Protein AF-A0A951X091-F1 (afdb_monomer_lite)

Sequence (125 aa):
MNLGARTHLFWPLLLITAALAAVFAAYFRIGPPLQAAIVFPFVLLCPGMALARLLPLRGELEAWVLAVALSLTLGILVALAMLIAGGWSPLGGLTSLAAVTLYGAVLQLARGPVQHRQRLGAQSR

pLDDT: mean 76.39, std 11.79, range [40.03, 92.69]

Foldseek 3Di:
DDPVVVVLLVLLVVLLVLLVVLLCCVVVVVDPVVNCVSNVCNLQAQLQLLVLVVDPDDDPVSSRVSRRVSSVVLLVVLQVVCVVVVNDDPSSSSVSSSVSSNVSSVVSVVCVVVVVVVVVVVVVD

Radius of gyration: 16.89 Å; chains: 1; bounding box: 39×36×50 Å

Secondary structure (DSSP, 8-state):
--SHHHHHHHHHHHHHHHHHHHHHHHHTT-THHHHHHHHHHHHHHHHHHHHHTTS--S-HHHHHHHHHHHHHHHHHHHHHHHHHTT---HHHHHHHHHHHHHHHHHHHHHHHHHHHHHHHHHTT-

Structure (mmCIF, N/CA/C/O backbone):
data_AF-A0A951X091-F1
#
_entry.id   AF-A0A951X091-F1
#
loop_
_atom_site.group_PDB
_atom_site.id
_atom_site.type_symbol
_atom_site.label_atom_id
_atom_site.label_alt_id
_atom_site.label_comp_id
_atom_site.label_asym_id
_atom_site.label_entity_id
_atom_site.label_seq_id
_atom_site.pdbx_PDB_ins_code
_atom_site.Cartn_x
_atom_site.Cartn_y
_atom_site.Cartn_z
_atom_site.occupancy
_atom_site.B_iso_or_equiv
_atom_site.auth_seq_id
_atom_site.auth_comp_id
_atom_site.auth_asym_id
_atom_site.auth_atom_id
_atom_site.pdbx_PDB_model_num
ATOM 1 N N . MET A 1 1 ? -25.776 18.676 10.607 1.00 45.78 1 MET A N 1
ATOM 2 C CA . MET A 1 1 ? -24.897 18.270 9.482 1.00 45.78 1 MET A CA 1
ATOM 3 C C . MET A 1 1 ? -23.829 17.317 10.013 1.00 45.78 1 MET A C 1
ATOM 5 O O . MET A 1 1 ? -23.008 17.723 10.821 1.00 45.78 1 MET A O 1
ATOM 9 N N . ASN A 1 2 ? -23.911 16.032 9.647 1.00 40.03 2 ASN A N 1
ATOM 10 C CA . ASN A 1 2 ? -23.111 14.928 10.201 1.00 40.03 2 ASN A CA 1
ATOM 11 C C . ASN A 1 2 ? -21.624 15.004 9.793 1.00 40.03 2 ASN A C 1
ATOM 13 O O . ASN A 1 2 ? -21.243 14.472 8.752 1.00 40.03 2 ASN A O 1
ATOM 17 N N . LEU A 1 3 ? -20.770 15.630 10.612 1.00 51.72 3 LEU A N 1
ATOM 18 C CA . LEU A 1 3 ? -19.315 15.643 10.383 1.00 51.72 3 LEU A CA 1
ATOM 19 C C . LEU A 1 3 ? -18.636 14.308 10.751 1.00 51.72 3 LEU A C 1
ATOM 21 O O . LEU A 1 3 ? -17.721 13.884 10.050 1.00 51.72 3 LEU A O 1
ATOM 25 N N . GLY A 1 4 ? -19.119 13.596 11.777 1.00 47.72 4 GLY A N 1
ATOM 26 C CA . GLY A 1 4 ? -18.530 12.320 12.222 1.00 47.72 4 GLY A CA 1
ATOM 27 C C . GLY A 1 4 ? -18.713 11.158 11.239 1.00 47.72 4 GLY A C 1
ATOM 28 O O . GLY A 1 4 ? -17.971 10.176 11.284 1.00 47.72 4 GLY A O 1
ATOM 29 N N . ALA A 1 5 ? -19.674 11.280 10.313 1.00 51.69 5 ALA A N 1
ATOM 30 C CA . ALA A 1 5 ? -19.907 10.265 9.295 1.00 51.69 5 ALA A CA 1
ATOM 31 C C . ALA A 1 5 ? -18.937 10.364 8.099 1.00 51.69 5 ALA A C 1
ATOM 33 O O . ALA A 1 5 ? -18.671 9.392 7.402 1.00 51.69 5 ALA A O 1
ATOM 34 N N . ARG A 1 6 ? -18.396 11.560 7.844 1.00 53.41 6 ARG A N 1
ATOM 35 C CA . ARG A 1 6 ? -17.561 11.810 6.663 1.00 53.41 6 ARG A CA 1
ATOM 36 C C . ARG A 1 6 ? -16.109 11.421 6.893 1.00 53.41 6 ARG A C 1
ATOM 38 O O . ARG A 1 6 ? -15.486 10.887 5.987 1.00 53.41 6 ARG A O 1
ATOM 45 N N . THR A 1 7 ? -15.577 11.629 8.093 1.00 55.69 7 THR A N 1
ATOM 46 C CA . THR A 1 7 ? -14.168 11.346 8.412 1.00 55.69 7 THR A CA 1
ATOM 47 C C . THR A 1 7 ? -13.825 9.858 8.375 1.00 55.69 7 THR A C 1
ATOM 49 O O . THR A 1 7 ? -12.732 9.502 7.938 1.00 55.69 7 THR A O 1
ATOM 52 N N . HIS A 1 8 ? -14.755 8.977 8.758 1.00 58.34 8 HIS A N 1
ATOM 53 C CA . HIS A 1 8 ? -14.528 7.530 8.690 1.00 58.34 8 HIS A CA 1
ATOM 54 C C . HIS A 1 8 ? -14.567 6.976 7.257 1.00 58.34 8 HIS A C 1
ATOM 56 O O . HIS A 1 8 ? -13.958 5.944 6.994 1.00 58.34 8 HIS A O 1
ATOM 62 N N 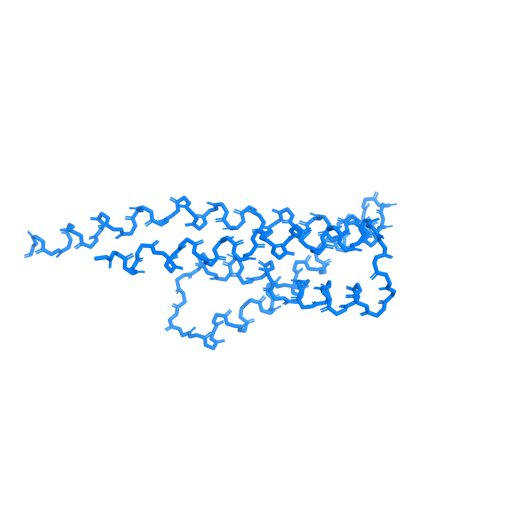. LEU A 1 9 ? -15.240 7.670 6.332 1.00 68.38 9 LEU A N 1
ATOM 63 C CA . LEU A 1 9 ? -15.284 7.330 4.907 1.00 68.38 9 LEU A CA 1
ATOM 64 C C . LEU A 1 9 ? -14.165 8.013 4.107 1.00 68.38 9 LEU A C 1
ATOM 66 O O . LEU A 1 9 ? -13.677 7.464 3.124 1.00 68.38 9 LEU A O 1
ATOM 70 N N . PHE A 1 10 ? -13.741 9.200 4.541 1.00 76.12 10 PHE A N 1
ATOM 71 C CA . PHE A 1 10 ? -12.711 9.991 3.873 1.00 76.12 10 PHE A CA 1
ATOM 72 C C . PHE A 1 10 ? -11.375 9.249 3.810 1.00 76.12 10 PHE A C 1
ATOM 74 O O . PHE A 1 10 ? -10.705 9.271 2.785 1.00 76.12 10 PHE A O 1
ATOM 81 N N . TRP A 1 11 ? -11.010 8.540 4.880 1.00 70.94 11 TRP A N 1
ATOM 82 C CA . TRP A 1 11 ? -9.753 7.798 4.939 1.00 70.94 11 TRP A CA 1
ATOM 83 C C . TRP A 1 11 ? -9.667 6.593 3.988 1.00 70.94 11 TRP A C 1
ATOM 85 O O . TRP A 1 11 ? -8.714 6.530 3.214 1.00 70.94 11 TRP A O 1
ATOM 95 N N . PRO A 1 12 ? -10.627 5.644 3.980 1.00 75.25 12 PRO A N 1
ATOM 96 C CA . PRO A 1 12 ? -10.606 4.558 3.006 1.00 75.25 12 PRO A CA 1
ATOM 97 C C . PRO A 1 12 ? -10.738 5.083 1.574 1.00 75.25 12 PRO A C 1
ATOM 99 O O . PRO A 1 12 ? -10.087 4.546 0.683 1.00 75.25 12 PRO A O 1
ATOM 102 N N . LEU A 1 13 ? -11.499 6.162 1.349 1.00 79.62 13 LEU A N 1
ATOM 103 C CA . LEU A 1 13 ? -11.575 6.795 0.034 1.00 79.62 13 LEU A CA 1
ATOM 104 C C . LEU A 1 13 ? -10.213 7.347 -0.405 1.00 79.62 13 LEU A C 1
ATOM 106 O O . LEU A 1 13 ? -9.805 7.088 -1.532 1.00 79.62 13 LEU A O 1
ATOM 110 N N . LEU A 1 14 ? -9.487 8.025 0.491 1.00 81.50 14 LEU A N 1
ATOM 111 C CA . LEU A 1 14 ? -8.142 8.540 0.230 1.00 81.50 14 LEU A CA 1
ATOM 112 C C . LEU A 1 14 ? -7.168 7.412 -0.146 1.00 81.50 14 LEU A C 1
ATOM 114 O O . LEU A 1 14 ? -6.423 7.542 -1.117 1.00 81.50 14 LEU A O 1
ATOM 118 N N . LEU A 1 15 ? -7.210 6.288 0.578 1.00 80.94 15 LEU A N 1
ATOM 119 C CA . LEU A 1 15 ? -6.384 5.107 0.297 1.00 80.94 15 LEU A CA 1
ATOM 120 C C . LEU A 1 15 ? -6.715 4.484 -1.066 1.00 80.94 15 LEU A C 1
ATOM 122 O O . LEU A 1 15 ? -5.804 4.136 -1.818 1.00 80.94 15 LEU A O 1
ATOM 126 N N . ILE A 1 16 ? -8.003 4.387 -1.411 1.00 81.62 16 ILE A N 1
ATOM 127 C CA . ILE A 1 16 ? -8.460 3.899 -2.719 1.00 81.62 16 ILE A CA 1
ATOM 128 C C . ILE A 1 16 ? -7.980 4.839 -3.828 1.00 81.62 16 ILE A C 1
ATOM 130 O O . ILE A 1 16 ? -7.385 4.381 -4.802 1.00 81.62 16 ILE A O 1
ATOM 134 N N . THR A 1 17 ? -8.169 6.152 -3.677 1.00 83.56 17 THR A N 1
ATOM 135 C CA . THR A 1 17 ? -7.721 7.126 -4.680 1.00 83.56 17 THR A CA 1
ATOM 136 C C . THR A 1 17 ? -6.205 7.123 -4.846 1.00 83.56 17 THR A C 1
ATOM 138 O O . THR A 1 17 ? -5.730 7.199 -5.975 1.00 83.56 17 THR A O 1
ATOM 141 N N . ALA A 1 18 ? -5.441 6.969 -3.759 1.00 81.81 18 ALA A N 1
ATOM 142 C CA . ALA A 1 18 ? -3.985 6.874 -3.812 1.00 81.81 18 ALA A CA 1
ATOM 143 C C . ALA A 1 18 ? -3.524 5.596 -4.532 1.00 81.81 18 ALA A C 1
ATOM 145 O O . ALA A 1 18 ? -2.618 5.657 -5.362 1.00 81.81 18 ALA A O 1
ATOM 146 N N . ALA A 1 19 ? -4.183 4.460 -4.279 1.00 83.19 19 ALA A N 1
ATOM 147 C CA . ALA A 1 19 ? -3.906 3.204 -4.973 1.00 83.19 19 ALA A CA 1
ATOM 148 C C . ALA A 1 19 ? -4.186 3.305 -6.478 1.00 83.19 19 ALA A C 1
ATOM 150 O O . ALA A 1 19 ? -3.332 2.930 -7.284 1.00 83.19 19 ALA A O 1
ATOM 151 N N . LEU A 1 20 ? -5.337 3.866 -6.869 1.00 84.81 20 LEU A N 1
ATOM 152 C CA . LEU A 1 20 ? -5.642 4.104 -8.281 1.00 84.81 20 LEU A CA 1
ATOM 153 C C . LEU A 1 20 ? -4.644 5.072 -8.922 1.00 84.81 20 LEU A C 1
ATOM 155 O O . LEU A 1 20 ? -4.154 4.789 -10.010 1.00 84.81 20 LEU A O 1
ATOM 159 N N . ALA A 1 21 ? -4.311 6.180 -8.255 1.00 82.38 21 ALA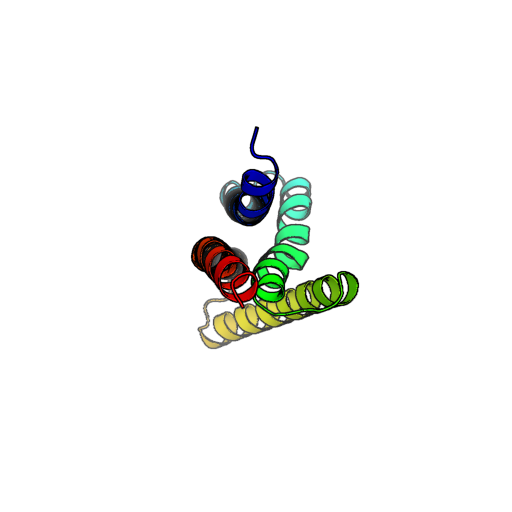 A N 1
ATOM 160 C CA . ALA A 1 21 ? -3.366 7.165 -8.773 1.00 82.38 21 ALA A CA 1
ATOM 161 C C . ALA A 1 21 ? -1.967 6.568 -8.987 1.00 82.38 21 ALA A C 1
ATOM 163 O O . ALA A 1 21 ? -1.351 6.824 -10.019 1.00 82.38 21 ALA A O 1
ATOM 164 N N . ALA A 1 22 ? -1.480 5.735 -8.062 1.00 78.88 22 ALA A N 1
ATOM 165 C CA . ALA A 1 22 ? -0.182 5.076 -8.185 1.00 78.88 22 ALA A CA 1
ATOM 166 C C . ALA A 1 22 ? -0.145 4.073 -9.349 1.00 78.88 22 ALA A C 1
ATOM 168 O O . ALA A 1 22 ? 0.805 4.075 -10.134 1.00 78.88 22 ALA A O 1
ATOM 169 N N . VAL A 1 23 ? -1.191 3.251 -9.504 1.00 83.38 23 VAL A N 1
ATOM 170 C CA . VAL A 1 23 ? -1.304 2.306 -10.628 1.00 83.38 23 VAL A CA 1
ATOM 171 C C . VAL A 1 23 ? -1.427 3.056 -11.955 1.00 83.38 23 VAL A C 1
ATOM 173 O O . VAL A 1 23 ? -0.736 2.722 -12.914 1.00 83.38 23 VAL A O 1
ATOM 176 N N . PHE A 1 24 ? -2.248 4.106 -12.003 1.00 85.12 24 PHE A N 1
ATOM 177 C CA . PHE A 1 24 ? -2.425 4.942 -13.188 1.00 85.12 24 PHE A CA 1
ATOM 178 C C . PHE A 1 24 ? -1.109 5.626 -13.585 1.00 85.12 24 PHE A C 1
ATOM 180 O O . PHE A 1 24 ? -0.683 5.522 -14.733 1.00 85.12 24 PHE A O 1
ATOM 187 N N . ALA A 1 25 ? -0.401 6.243 -12.635 1.00 79.56 25 ALA A N 1
ATOM 188 C CA . ALA A 1 25 ? 0.895 6.869 -12.891 1.00 79.56 25 ALA A CA 1
ATOM 189 C C . ALA A 1 25 ? 1.931 5.878 -13.438 1.00 79.56 25 ALA A C 1
ATOM 191 O O . ALA A 1 25 ? 2.690 6.217 -14.350 1.00 79.56 25 ALA A O 1
ATOM 192 N N . ALA A 1 26 ? 1.932 4.647 -12.920 1.00 79.31 26 ALA A N 1
ATOM 193 C CA . ALA A 1 26 ? 2.817 3.589 -13.389 1.00 79.31 26 ALA A CA 1
ATOM 194 C C . ALA A 1 26 ? 2.459 3.082 -14.795 1.00 79.31 26 ALA A C 1
ATOM 196 O O . ALA A 1 26 ? 3.357 2.806 -15.589 1.00 79.31 26 ALA A O 1
ATOM 197 N N . TYR A 1 27 ? 1.167 2.982 -15.119 1.00 82.31 27 TYR A N 1
ATOM 198 C CA . TYR A 1 27 ? 0.699 2.462 -16.405 1.00 82.31 27 TYR A CA 1
ATOM 199 C C . TYR A 1 27 ? 0.852 3.482 -17.540 1.00 82.31 27 TYR A C 1
ATOM 201 O O . TYR A 1 27 ? 1.329 3.147 -18.622 1.00 82.31 27 TYR A O 1
ATOM 209 N N . PHE A 1 28 ? 0.515 4.747 -17.276 1.00 81.94 28 PHE A N 1
ATOM 210 C CA . PHE A 1 28 ? 0.571 5.832 -18.261 1.00 81.94 28 PHE A CA 1
ATOM 211 C C . PHE A 1 28 ? 1.955 6.486 -18.383 1.00 81.94 28 PHE A C 1
ATOM 213 O O . PHE A 1 28 ? 2.115 7.413 -19.173 1.00 81.94 28 PHE A O 1
ATOM 220 N N . ARG A 1 29 ? 2.960 6.001 -17.630 1.00 73.50 29 ARG A N 1
ATOM 221 C CA . ARG A 1 29 ? 4.354 6.491 -17.644 1.00 73.50 29 ARG A CA 1
ATOM 222 C C . ARG A 1 29 ? 4.433 8.017 -17.601 1.00 73.50 29 ARG A C 1
ATOM 224 O O . ARG A 1 29 ? 5.079 8.648 -18.438 1.00 73.50 29 ARG A O 1
ATOM 231 N N . ILE A 1 30 ? 3.742 8.607 -16.629 1.00 69.00 30 ILE A N 1
ATOM 232 C CA . ILE A 1 30 ? 3.582 10.058 -16.503 1.00 69.00 30 ILE A CA 1
ATOM 233 C C . ILE A 1 30 ? 4.901 10.685 -16.025 1.00 69.00 30 ILE A C 1
ATOM 235 O O . ILE A 1 30 ? 5.005 11.055 -14.869 1.00 69.00 30 ILE A O 1
ATOM 239 N N . GLY A 1 31 ? 5.923 10.767 -16.881 1.00 76.25 31 GLY A N 1
ATOM 240 C CA . GLY A 1 31 ? 7.224 11.384 -16.590 1.00 76.25 31 GLY A CA 1
ATOM 241 C C . GLY A 1 31 ? 8.022 10.725 -15.438 1.00 76.25 31 GLY A C 1
ATOM 242 O O . GLY A 1 31 ? 7.533 10.633 -14.313 1.00 76.25 31 GLY A O 1
ATOM 243 N N . PRO A 1 32 ? 9.305 10.358 -15.627 1.00 75.94 32 PRO A N 1
ATOM 244 C CA . PRO A 1 32 ? 10.106 9.719 -14.573 1.00 75.94 32 PRO A CA 1
ATOM 245 C C . PRO A 1 32 ? 10.093 10.413 -13.188 1.00 75.94 32 PRO A C 1
ATOM 247 O O . PRO A 1 32 ? 9.948 9.707 -12.188 1.00 75.94 32 PRO A O 1
ATOM 250 N N . PRO A 1 33 ? 10.185 11.759 -13.072 1.00 82.75 33 PRO A N 1
ATOM 251 C CA . PRO A 1 33 ? 10.211 12.411 -11.760 1.00 82.75 33 PRO A CA 1
ATOM 252 C C . PRO A 1 33 ? 8.838 12.455 -11.074 1.00 82.75 33 PRO A C 1
ATOM 254 O O . PRO A 1 33 ? 8.748 12.267 -9.861 1.00 82.75 33 PRO A O 1
ATOM 257 N N . LEU A 1 34 ? 7.759 12.672 -11.832 1.00 78.50 34 LEU A N 1
ATOM 258 C CA . LEU A 1 34 ? 6.412 12.789 -11.271 1.00 78.50 34 LEU A CA 1
ATOM 259 C C . LEU A 1 34 ? 5.868 11.419 -10.849 1.00 78.50 34 LEU A C 1
ATOM 261 O O . LEU A 1 34 ? 5.267 11.289 -9.783 1.00 78.50 34 LEU A O 1
ATOM 265 N N . GLN A 1 35 ? 6.150 10.379 -11.637 1.00 76.94 35 GLN A N 1
ATOM 266 C CA . GLN A 1 35 ? 5.823 9.003 -11.280 1.00 76.94 35 GLN A CA 1
ATOM 267 C C . GLN A 1 35 ? 6.480 8.600 -9.954 1.00 76.94 35 GLN A C 1
ATOM 269 O O . GLN A 1 35 ? 5.796 8.074 -9.077 1.00 76.94 35 GLN A O 1
ATOM 274 N N . ALA A 1 36 ? 7.776 8.876 -9.773 1.00 77.69 36 ALA A N 1
ATOM 275 C CA . ALA A 1 36 ? 8.481 8.565 -8.530 1.00 77.69 36 ALA A CA 1
ATOM 276 C C . ALA A 1 36 ? 7.882 9.317 -7.329 1.00 77.69 36 ALA A C 1
ATOM 278 O O . ALA A 1 36 ? 7.656 8.712 -6.281 1.00 77.69 36 ALA A O 1
ATOM 279 N N . ALA A 1 37 ? 7.548 10.599 -7.503 1.00 83.00 37 ALA A N 1
ATOM 280 C CA . ALA A 1 37 ? 6.947 11.421 -6.455 1.00 83.00 37 ALA A CA 1
ATOM 281 C C . ALA A 1 37 ? 5.578 10.903 -5.970 1.00 83.00 37 ALA A C 1
ATOM 283 O O . ALA A 1 37 ? 5.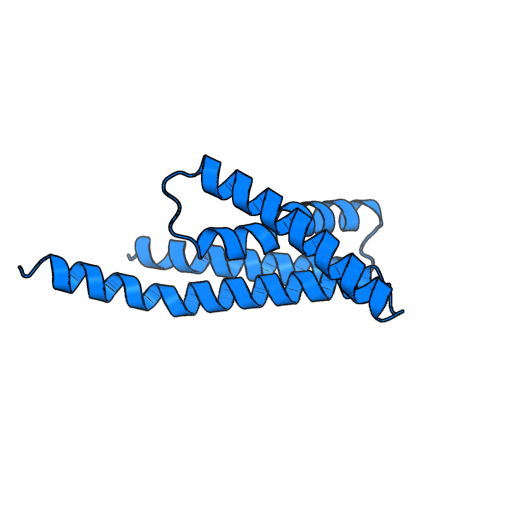227 11.124 -4.816 1.00 83.00 37 ALA A O 1
ATOM 284 N N . ILE A 1 38 ? 4.816 10.200 -6.816 1.00 80.75 38 ILE A N 1
ATOM 285 C CA . ILE A 1 38 ? 3.506 9.623 -6.462 1.00 80.75 38 ILE A CA 1
ATOM 286 C C . ILE A 1 38 ? 3.655 8.192 -5.931 1.00 80.75 38 ILE A C 1
ATOM 288 O O . ILE A 1 38 ? 3.081 7.826 -4.906 1.00 80.75 38 ILE A O 1
ATOM 292 N N . VAL A 1 39 ? 4.435 7.369 -6.631 1.00 81.12 39 VAL A N 1
ATOM 293 C CA . VAL A 1 39 ? 4.587 5.938 -6.348 1.00 81.12 39 VAL A CA 1
ATOM 294 C C . VAL A 1 39 ? 5.325 5.701 -5.035 1.00 81.12 39 VAL A C 1
ATOM 296 O O . VAL A 1 39 ? 4.938 4.825 -4.264 1.00 81.12 39 VAL A O 1
ATOM 299 N N . PHE A 1 40 ? 6.376 6.473 -4.764 1.00 82.62 40 PHE A N 1
ATOM 300 C CA . PHE A 1 40 ? 7.209 6.277 -3.584 1.00 82.62 40 PHE A CA 1
ATOM 301 C C . PHE A 1 40 ? 6.432 6.453 -2.269 1.00 82.62 40 PHE A C 1
ATOM 303 O O . PHE A 1 40 ? 6.401 5.502 -1.485 1.00 82.62 40 PHE A O 1
ATOM 310 N N . PRO A 1 41 ? 5.732 7.580 -2.014 1.00 80.50 41 PRO A N 1
ATOM 311 C CA . PRO A 1 41 ? 4.942 7.721 -0.792 1.00 80.50 41 PRO A CA 1
ATOM 312 C C . PRO A 1 41 ? 3.779 6.725 -0.732 1.00 80.50 41 PRO A C 1
ATOM 314 O O . PRO A 1 41 ? 3.419 6.272 0.355 1.00 80.50 41 PRO A O 1
ATOM 317 N N . PHE A 1 42 ? 3.218 6.327 -1.878 1.00 81.81 42 PHE A N 1
ATOM 318 C CA . PHE A 1 42 ? 2.199 5.283 -1.914 1.00 81.81 42 PHE A CA 1
ATOM 319 C C . PHE A 1 42 ? 2.739 3.956 -1.364 1.00 81.81 42 PHE A C 1
ATOM 321 O O . PHE A 1 42 ? 2.184 3.430 -0.403 1.00 81.81 42 PHE A O 1
ATOM 328 N N . VAL A 1 43 ? 3.842 3.449 -1.921 1.00 79.44 43 VAL A N 1
ATOM 329 C CA . VAL A 1 43 ? 4.457 2.176 -1.510 1.00 79.44 43 VAL A CA 1
ATOM 330 C C . VAL A 1 43 ? 4.925 2.216 -0.054 1.00 79.44 43 VAL A C 1
ATOM 332 O O . VAL A 1 43 ? 4.826 1.209 0.646 1.00 79.44 43 VAL A O 1
ATOM 335 N N . LEU A 1 44 ? 5.409 3.365 0.422 1.00 80.25 44 LEU A N 1
ATOM 336 C CA . LEU A 1 44 ? 5.968 3.490 1.769 1.00 80.25 44 LEU A CA 1
ATOM 337 C C . LEU A 1 44 ? 4.916 3.578 2.878 1.00 80.25 44 LEU A C 1
ATOM 339 O O . LEU A 1 44 ? 5.194 3.162 4.000 1.00 80.25 44 LEU A O 1
ATOM 343 N N . LEU A 1 45 ? 3.749 4.163 2.595 1.00 77.62 45 LEU A N 1
ATOM 344 C CA . LEU A 1 45 ? 2.796 4.541 3.641 1.00 77.62 45 LEU A CA 1
ATOM 345 C C . LEU A 1 45 ? 1.410 3.917 3.459 1.00 77.62 45 LEU A C 1
ATOM 347 O O . LEU A 1 45 ? 0.828 3.452 4.435 1.00 77.62 45 LEU A O 1
ATOM 351 N N . CYS A 1 46 ? 0.855 3.890 2.246 1.00 79.56 46 CYS A N 1
ATOM 352 C CA . CYS A 1 46 ? -0.555 3.535 2.045 1.00 79.56 46 CYS A CA 1
ATOM 353 C C . CYS A 1 46 ? -0.915 2.080 2.411 1.00 79.56 46 CYS A C 1
ATOM 355 O O . CYS A 1 46 ? -1.870 1.902 3.175 1.00 79.56 46 CYS A O 1
ATOM 357 N N . PRO A 1 47 ? -0.201 1.036 1.936 1.00 76.75 47 PRO A N 1
ATOM 358 C CA . PRO A 1 47 ? -0.601 -0.344 2.208 1.00 76.75 47 PRO A CA 1
ATOM 359 C C . PRO A 1 47 ? -0.444 -0.690 3.687 1.00 76.75 47 PRO A C 1
ATOM 361 O O . PRO A 1 47 ? -1.346 -1.270 4.294 1.00 76.75 47 PRO A O 1
ATOM 364 N N . GLY A 1 48 ? 0.666 -0.275 4.298 1.00 81.00 48 GLY A N 1
ATOM 365 C CA . GLY A 1 48 ? 0.897 -0.515 5.714 1.00 81.00 48 GLY A CA 1
ATOM 366 C C . GLY A 1 48 ? -0.080 0.234 6.619 1.00 81.00 48 GLY A C 1
ATOM 367 O O . GLY A 1 48 ? -0.550 -0.324 7.604 1.00 81.00 48 GLY A O 1
ATOM 368 N N . MET A 1 49 ? -0.477 1.456 6.263 1.00 80.44 49 MET A N 1
ATOM 369 C CA . MET A 1 49 ? -1.452 2.242 7.027 1.00 80.44 49 MET A CA 1
ATOM 370 C C . MET A 1 49 ? -2.880 1.709 6.901 1.00 80.44 49 MET A C 1
ATOM 372 O O . MET A 1 49 ? -3.660 1.800 7.855 1.00 80.44 49 MET A O 1
ATOM 376 N N . ALA A 1 50 ? -3.217 1.106 5.755 1.00 77.50 50 ALA A N 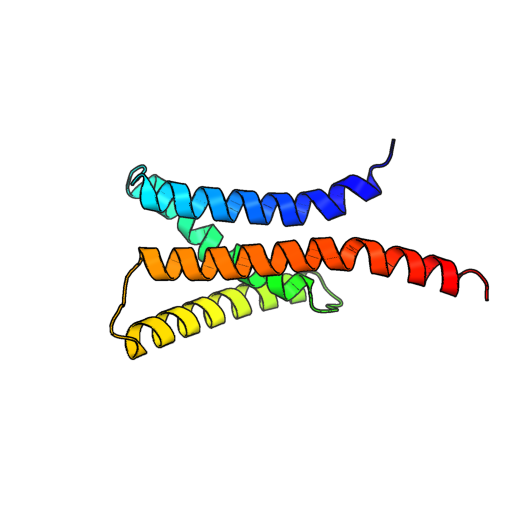1
ATOM 377 C CA . ALA A 1 50 ? -4.476 0.395 5.582 1.00 77.50 50 ALA A CA 1
ATOM 378 C C . ALA A 1 50 ? -4.598 -0.764 6.585 1.00 77.50 50 ALA A C 1
ATOM 380 O O . ALA A 1 50 ? -5.654 -0.931 7.190 1.00 77.50 50 ALA A O 1
ATOM 381 N N . LEU A 1 51 ? -3.512 -1.511 6.804 1.00 76.44 51 LEU A N 1
ATOM 382 C CA . LEU A 1 51 ? -3.446 -2.638 7.739 1.00 76.44 51 LEU A CA 1
ATOM 383 C C . LEU A 1 51 ? -3.257 -2.211 9.197 1.00 76.44 51 LEU A C 1
ATOM 385 O O . LEU A 1 51 ? -3.930 -2.751 10.071 1.00 76.44 51 LEU A O 1
ATOM 389 N N . ALA A 1 52 ? -2.406 -1.222 9.473 1.00 81.69 52 ALA A N 1
ATOM 390 C CA . ALA A 1 52 ? -2.177 -0.717 10.824 1.00 81.69 52 ALA A CA 1
ATOM 391 C C . ALA A 1 52 ? -3.491 -0.235 11.453 1.00 81.69 52 ALA A C 1
ATOM 393 O O . ALA A 1 52 ? -3.787 -0.559 12.594 1.00 81.69 52 ALA A O 1
ATOM 394 N N . ARG A 1 53 ? -4.360 0.429 10.683 1.00 72.94 53 ARG A N 1
ATOM 395 C CA . ARG A 1 53 ? -5.684 0.856 11.164 1.00 72.94 53 ARG A CA 1
ATOM 396 C C . ARG A 1 53 ? -6.673 -0.271 11.462 1.00 72.94 53 ARG A C 1
ATOM 398 O O . ARG A 1 53 ? -7.693 -0.010 12.095 1.00 72.94 53 ARG A O 1
ATOM 405 N N . LEU A 1 54 ? -6.418 -1.501 11.012 1.00 71.81 54 LEU A N 1
ATOM 406 C CA . LEU A 1 54 ? -7.222 -2.658 11.415 1.00 71.81 54 LEU A CA 1
ATOM 407 C C . LEU A 1 54 ? -6.842 -3.172 12.810 1.00 71.81 54 LEU A C 1
ATOM 409 O O . LEU A 1 54 ? -7.627 -3.933 13.382 1.00 71.81 54 LEU A O 1
ATOM 413 N N . LEU A 1 55 ? -5.672 -2.794 13.337 1.00 76.00 55 LEU A N 1
ATOM 414 C CA . LEU A 1 55 ? -5.217 -3.179 14.669 1.00 76.00 55 LEU A CA 1
ATOM 415 C C . LEU A 1 55 ? -5.716 -2.176 15.727 1.00 76.00 55 LEU A C 1
ATOM 417 O O . LEU A 1 55 ? -5.784 -0.974 15.464 1.00 76.00 55 LEU A O 1
ATOM 421 N N . PRO A 1 56 ? -6.044 -2.640 16.947 1.00 68.12 56 PRO A N 1
ATOM 422 C CA . PRO A 1 56 ? -6.420 -1.772 18.057 1.00 68.12 56 PRO A CA 1
ATOM 423 C C . PRO A 1 56 ? -5.172 -1.118 18.680 1.00 68.12 56 PRO A C 1
ATOM 425 O O . PRO A 1 56 ? -4.718 -1.520 19.750 1.00 68.12 56 PRO A O 1
ATOM 428 N N . LEU A 1 57 ? -4.597 -0.126 17.997 1.00 73.25 57 LEU A N 1
ATOM 429 C CA . LEU A 1 57 ? -3.467 0.654 18.510 1.00 73.25 57 LEU A CA 1
ATOM 430 C C . LEU A 1 57 ? -3.915 1.727 19.506 1.00 73.25 57 LEU A C 1
ATOM 432 O O . LEU A 1 57 ? -4.994 2.306 19.366 1.00 73.25 57 LEU A O 1
ATOM 436 N N . ARG A 1 58 ? -3.068 2.011 20.502 1.00 71.44 58 ARG A N 1
ATOM 437 C CA . ARG A 1 58 ? -3.360 2.993 21.559 1.00 71.44 58 ARG A CA 1
ATOM 438 C C . ARG A 1 58 ? -2.830 4.393 21.245 1.00 71.44 58 ARG A C 1
ATOM 440 O O . ARG A 1 58 ? -3.391 5.357 21.757 1.00 71.44 58 ARG A O 1
ATOM 447 N N . GLY A 1 59 ? -1.789 4.514 20.416 1.00 75.00 59 GLY A N 1
ATOM 448 C CA . GLY A 1 59 ? -1.166 5.796 20.071 1.00 75.00 59 GLY A CA 1
ATOM 449 C C . GLY A 1 59 ? -1.009 6.035 18.5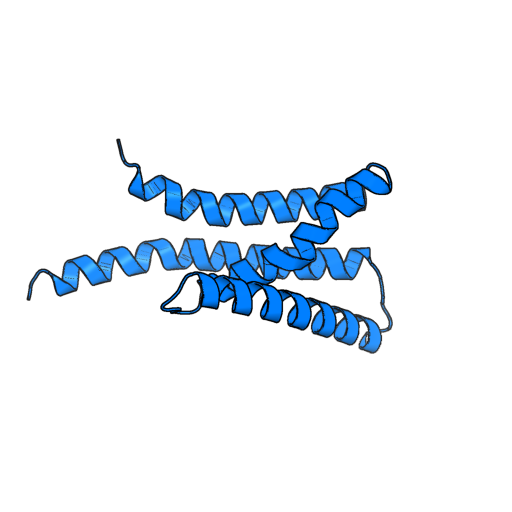68 1.00 75.00 59 GLY A C 1
ATOM 450 O O . GLY A 1 59 ? -0.798 5.102 17.795 1.00 75.00 59 GLY A O 1
ATOM 451 N N . GLU A 1 60 ? -1.058 7.307 18.154 1.00 77.38 60 GLU A N 1
ATOM 452 C CA . GLU A 1 60 ? -0.850 7.690 16.748 1.00 77.38 60 GLU A CA 1
ATOM 453 C C . GLU A 1 60 ? 0.566 7.366 16.265 1.00 77.38 60 GLU A C 1
ATOM 455 O O . GLU A 1 60 ? 0.729 6.829 15.173 1.00 77.38 60 GLU A O 1
ATOM 460 N N . LEU A 1 61 ? 1.590 7.623 17.087 1.00 83.75 61 LEU A N 1
ATOM 461 C CA . LEU A 1 61 ? 2.983 7.316 16.742 1.00 83.75 61 LEU A CA 1
ATOM 462 C C . LEU A 1 61 ? 3.185 5.814 16.497 1.00 83.75 61 LEU A C 1
ATOM 464 O O . LEU A 1 61 ? 3.855 5.417 15.548 1.00 83.75 61 LEU A O 1
ATOM 468 N N . GLU A 1 62 ? 2.551 4.983 17.321 1.00 81.38 62 GLU A N 1
ATOM 469 C CA . GLU A 1 62 ? 2.574 3.528 17.196 1.00 81.38 62 GLU A CA 1
ATOM 470 C C . GLU A 1 62 ? 1.951 3.090 15.863 1.00 81.38 62 GLU A C 1
ATOM 472 O O . GLU A 1 62 ? 2.505 2.240 15.168 1.00 81.38 62 GLU A O 1
ATOM 477 N N . ALA A 1 63 ? 0.851 3.737 15.454 1.00 81.62 63 ALA A N 1
ATOM 478 C CA . ALA A 1 63 ? 0.177 3.454 14.190 1.00 81.62 63 ALA A CA 1
ATOM 479 C C . ALA A 1 63 ? 1.035 3.847 12.981 1.00 81.62 63 ALA A C 1
ATOM 481 O O . ALA A 1 63 ? 1.064 3.110 11.997 1.00 81.62 63 ALA A O 1
ATOM 482 N N . TRP A 1 64 ? 1.765 4.964 13.060 1.00 82.88 64 TRP A N 1
ATOM 483 C CA . TRP A 1 64 ? 2.709 5.379 12.019 1.00 82.88 64 TRP A CA 1
ATOM 484 C C . TRP A 1 64 ? 3.896 4.424 11.898 1.00 82.88 64 TRP A C 1
ATOM 486 O O . TRP A 1 64 ? 4.238 4.016 10.789 1.00 82.88 64 TRP A O 1
ATOM 496 N N . VAL A 1 65 ? 4.493 4.017 13.021 1.00 88.75 65 VAL A N 1
ATOM 497 C CA . VAL A 1 65 ? 5.611 3.061 13.029 1.00 88.75 65 VAL A CA 1
ATOM 498 C C . VAL A 1 65 ? 5.171 1.713 12.459 1.00 88.75 65 VAL A C 1
ATOM 500 O O . VAL A 1 65 ? 5.833 1.180 11.568 1.00 88.75 65 VAL A O 1
ATOM 503 N N . LEU A 1 66 ? 4.024 1.189 12.907 1.00 85.44 66 LEU A N 1
ATOM 504 C CA . LEU A 1 66 ? 3.460 -0.054 12.376 1.00 85.44 66 LEU A CA 1
ATOM 505 C C . LEU A 1 66 ? 3.101 0.068 10.900 1.00 85.44 66 LEU A C 1
ATOM 507 O O . LEU A 1 66 ? 3.358 -0.871 10.153 1.00 85.44 66 LEU A O 1
ATOM 511 N N . ALA A 1 67 ? 2.565 1.208 10.461 1.00 84.56 67 ALA A N 1
ATOM 512 C CA . ALA A 1 67 ? 2.280 1.442 9.053 1.00 84.56 67 ALA A CA 1
ATOM 513 C C . ALA A 1 67 ? 3.551 1.338 8.205 1.00 84.56 67 ALA A C 1
ATOM 515 O O . ALA A 1 67 ? 3.576 0.572 7.247 1.00 84.56 67 ALA A O 1
ATOM 516 N N . VAL A 1 68 ? 4.626 2.034 8.577 1.00 85.75 68 VAL A N 1
ATOM 517 C CA . VAL A 1 68 ? 5.891 1.982 7.828 1.00 85.75 68 VAL A CA 1
ATOM 518 C C . VAL A 1 68 ? 6.487 0.571 7.851 1.00 85.75 68 VAL A C 1
ATOM 520 O O . VAL A 1 68 ? 6.860 0.042 6.802 1.00 85.75 68 VAL A O 1
ATOM 523 N N . ALA A 1 69 ? 6.516 -0.080 9.017 1.00 89.56 69 ALA A N 1
ATOM 524 C CA . ALA A 1 69 ? 7.038 -1.437 9.164 1.00 89.56 69 ALA A CA 1
ATOM 525 C C . ALA A 1 69 ? 6.250 -2.461 8.327 1.00 89.56 69 ALA A C 1
ATOM 527 O O . ALA A 1 69 ? 6.849 -3.281 7.627 1.00 89.56 69 ALA A O 1
ATOM 528 N N . LEU A 1 70 ? 4.914 -2.391 8.344 1.00 86.31 70 LEU A N 1
ATOM 529 C CA . LEU A 1 70 ? 4.043 -3.231 7.519 1.00 86.31 70 LEU A CA 1
ATOM 530 C C . LEU A 1 70 ? 4.262 -2.968 6.032 1.00 86.31 70 LEU A C 1
ATOM 532 O O . LEU A 1 70 ? 4.330 -3.921 5.263 1.00 86.31 70 LEU A O 1
ATOM 536 N N . SER A 1 71 ? 4.408 -1.707 5.623 1.00 86.50 71 SER A N 1
ATOM 537 C CA . SER A 1 71 ? 4.654 -1.354 4.222 1.00 86.50 71 SER A CA 1
ATOM 538 C C . SER A 1 71 ? 5.962 -1.953 3.709 1.00 86.50 71 SER A C 1
ATOM 540 O O . SER A 1 71 ? 5.979 -2.591 2.657 1.00 86.50 71 SER A O 1
ATOM 542 N N . LEU A 1 72 ? 7.045 -1.811 4.480 1.00 86.81 72 LEU A N 1
ATOM 543 C CA . LEU A 1 72 ? 8.348 -2.392 4.151 1.00 86.81 72 LEU A CA 1
ATOM 544 C C . LEU A 1 72 ? 8.283 -3.920 4.111 1.00 86.81 72 LEU A C 1
ATOM 546 O O . LEU A 1 72 ? 8.756 -4.534 3.156 1.00 86.81 72 LEU A O 1
ATOM 550 N N . THR A 1 73 ? 7.643 -4.528 5.111 1.00 92.69 73 THR A N 1
ATOM 551 C CA . THR A 1 73 ? 7.478 -5.984 5.189 1.00 92.69 73 THR A CA 1
ATOM 552 C C . THR A 1 73 ? 6.690 -6.510 3.992 1.00 92.69 73 THR A C 1
ATOM 554 O O . THR A 1 73 ? 7.117 -7.474 3.365 1.00 92.69 73 THR A O 1
ATOM 557 N N . LEU A 1 74 ? 5.584 -5.859 3.620 1.00 86.31 74 LEU A N 1
ATOM 558 C CA . LEU A 1 74 ? 4.795 -6.208 2.436 1.00 86.31 74 LEU A CA 1
ATOM 559 C C . LEU A 1 74 ? 5.596 -6.041 1.150 1.00 86.31 74 LEU A C 1
ATOM 561 O O . LEU A 1 74 ? 5.529 -6.910 0.288 1.00 86.31 74 LEU A O 1
ATOM 565 N N . GLY A 1 75 ? 6.369 -4.961 1.021 1.00 85.44 75 GLY A N 1
ATOM 566 C CA . GLY A 1 75 ? 7.245 -4.748 -0.128 1.00 85.44 75 GLY A CA 1
ATOM 567 C C . GLY A 1 75 ? 8.248 -5.890 -0.299 1.00 85.44 75 GLY A C 1
ATOM 568 O O . GLY A 1 75 ? 8.378 -6.434 -1.395 1.00 85.44 75 GLY A O 1
ATOM 569 N N . ILE A 1 76 ? 8.891 -6.311 0.794 1.00 88.69 76 ILE A N 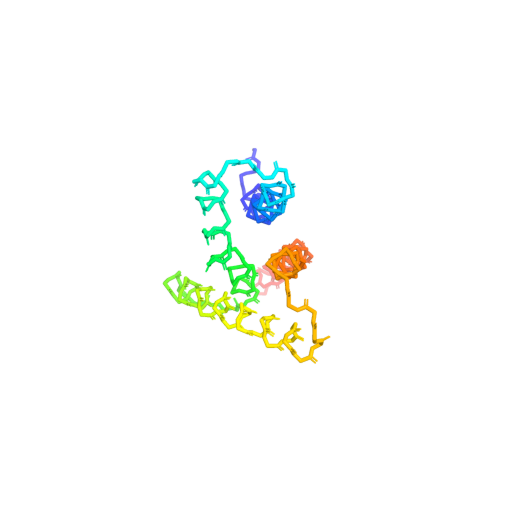1
ATOM 570 C CA . ILE A 1 76 ? 9.819 -7.449 0.806 1.00 88.69 76 ILE A CA 1
ATOM 571 C C . ILE A 1 76 ? 9.087 -8.754 0.474 1.00 88.69 76 ILE A C 1
ATOM 573 O O . ILE A 1 76 ? 9.562 -9.521 -0.360 1.00 88.69 76 ILE A O 1
ATOM 577 N N . LEU A 1 77 ? 7.920 -8.999 1.077 1.00 88.56 77 LEU A N 1
ATOM 578 C CA . LEU A 1 77 ? 7.140 -10.219 0.857 1.00 88.56 77 LEU A CA 1
ATOM 579 C C . LEU A 1 77 ? 6.691 -10.348 -0.602 1.00 88.56 77 LEU A C 1
ATOM 581 O O . LEU A 1 77 ? 6.803 -11.417 -1.192 1.00 88.56 77 LEU A O 1
ATOM 585 N N . VAL A 1 78 ? 6.210 -9.249 -1.190 1.00 87.19 78 VAL A N 1
ATOM 586 C CA . VAL A 1 78 ? 5.805 -9.178 -2.597 1.00 87.19 78 VAL A CA 1
ATOM 587 C C . VAL A 1 78 ? 7.013 -9.400 -3.501 1.00 87.19 78 VAL A C 1
ATOM 589 O O . VAL A 1 78 ? 6.934 -10.205 -4.425 1.00 87.19 78 VAL A O 1
ATOM 592 N N . ALA A 1 79 ? 8.148 -8.753 -3.219 1.00 87.25 79 ALA A N 1
ATOM 593 C CA . ALA A 1 79 ? 9.372 -8.953 -3.990 1.00 87.25 79 ALA A CA 1
ATOM 594 C C . ALA A 1 79 ? 9.847 -10.415 -3.941 1.00 87.25 79 ALA A C 1
ATOM 596 O O . ALA A 1 79 ? 10.144 -10.990 -4.987 1.00 87.25 79 ALA A O 1
ATOM 597 N N . LEU A 1 80 ? 9.853 -11.032 -2.755 1.00 89.00 80 LEU A N 1
ATOM 598 C CA . LEU A 1 80 ? 10.192 -12.443 -2.563 1.00 89.00 80 LEU A CA 1
ATOM 599 C C . LEU A 1 80 ? 9.216 -13.366 -3.295 1.00 89.00 80 LEU A C 1
ATOM 601 O O . LEU A 1 80 ? 9.653 -14.264 -4.006 1.00 89.00 80 LEU A O 1
ATOM 605 N N . ALA A 1 81 ? 7.908 -13.131 -3.174 1.00 87.06 81 ALA A N 1
ATOM 606 C CA . ALA A 1 81 ? 6.891 -13.930 -3.851 1.00 87.06 81 ALA A CA 1
ATOM 607 C C . ALA A 1 81 ? 7.057 -13.880 -5.375 1.00 87.06 81 ALA A C 1
ATOM 609 O O . ALA A 1 81 ? 7.009 -14.916 -6.035 1.00 87.06 81 ALA A O 1
ATOM 610 N N . MET A 1 82 ? 7.316 -12.696 -5.937 1.00 87.06 82 MET A N 1
ATOM 611 C CA . MET A 1 82 ? 7.558 -12.544 -7.373 1.00 87.06 82 MET A CA 1
ATOM 612 C C . MET A 1 82 ? 8.875 -13.182 -7.819 1.00 87.06 82 MET A C 1
ATOM 614 O O . MET A 1 82 ? 8.939 -13.730 -8.918 1.00 87.06 82 MET A O 1
ATOM 618 N N . LEU A 1 83 ? 9.910 -13.120 -6.977 1.00 90.19 83 LEU A N 1
ATOM 619 C CA . LEU A 1 83 ? 11.198 -13.750 -7.246 1.00 90.19 83 LEU A CA 1
ATOM 620 C C . LEU A 1 83 ? 11.068 -15.278 -7.273 1.00 90.19 83 LEU A C 1
ATOM 622 O O . LEU A 1 83 ? 11.548 -15.912 -8.207 1.00 90.19 83 LEU A O 1
ATOM 626 N N . ILE A 1 84 ? 10.359 -15.857 -6.298 1.00 90.75 84 ILE A N 1
ATOM 627 C CA . ILE A 1 84 ? 10.074 -17.299 -6.235 1.00 90.75 84 ILE A CA 1
ATOM 628 C C . ILE A 1 84 ? 9.185 -17.729 -7.412 1.00 90.75 84 ILE A C 1
ATOM 630 O O . ILE A 1 84 ? 9.391 -18.797 -7.978 1.00 90.75 84 ILE A O 1
ATOM 634 N N . ALA A 1 85 ? 8.234 -16.886 -7.823 1.00 89.88 85 ALA A N 1
ATOM 635 C CA . ALA A 1 85 ? 7.387 -17.130 -8.990 1.00 89.88 85 ALA A CA 1
ATOM 636 C C . ALA A 1 85 ? 8.106 -16.927 -10.342 1.00 89.88 85 ALA A C 1
ATOM 638 O O . ALA A 1 85 ? 7.498 -17.145 -11.387 1.00 89.88 85 ALA A O 1
ATOM 639 N N . GLY A 1 86 ? 9.368 -16.475 -10.349 1.00 87.81 86 GLY A N 1
ATOM 640 C CA . GLY A 1 86 ? 10.143 -16.208 -11.568 1.00 87.81 86 GLY A CA 1
ATOM 641 C C . GLY A 1 86 ? 9.630 -15.033 -12.413 1.00 87.81 86 GLY A C 1
ATOM 642 O O . GLY A 1 86 ? 10.056 -14.860 -13.551 1.00 87.81 86 GLY A O 1
ATOM 643 N N . GLY A 1 87 ? 8.712 -14.226 -11.876 1.00 85.94 87 GLY A N 1
ATOM 644 C CA . GLY A 1 87 ? 7.953 -13.208 -12.608 1.00 85.94 87 GLY A CA 1
ATOM 645 C C . GLY A 1 87 ? 8.207 -11.784 -12.123 1.00 85.94 87 GLY A C 1
ATOM 646 O O . GLY A 1 87 ? 7.285 -10.968 -12.124 1.00 85.94 87 GLY A O 1
ATOM 647 N N . TRP A 1 88 ? 9.418 -11.485 -11.642 1.00 81.12 88 TRP A N 1
ATOM 648 C CA . TRP A 1 88 ? 9.735 -10.172 -11.081 1.00 81.12 88 TRP A CA 1
ATOM 649 C C . TRP A 1 88 ? 9.452 -9.046 -12.084 1.00 81.12 88 TRP A C 1
ATOM 651 O O . TRP A 1 88 ? 10.012 -8.997 -13.178 1.00 81.12 88 TRP A O 1
ATOM 661 N N . SER A 1 89 ? 8.562 -8.131 -11.696 1.00 83.50 89 SER A N 1
ATOM 662 C CA . SER A 1 89 ? 8.192 -6.960 -12.487 1.00 83.50 89 SER A CA 1
ATOM 663 C C . SER A 1 89 ? 7.824 -5.800 -11.558 1.00 83.50 89 SER A C 1
ATOM 665 O O . SER A 1 89 ? 6.980 -5.984 -10.673 1.00 83.50 89 SER A O 1
ATOM 667 N N . PRO A 1 90 ? 8.374 -4.588 -11.774 1.00 79.81 90 PRO A N 1
ATOM 668 C CA . PRO A 1 90 ? 8.029 -3.406 -10.982 1.00 79.81 90 PRO A CA 1
ATOM 669 C C . PRO A 1 90 ? 6.527 -3.103 -10.985 1.00 79.81 90 PRO A C 1
ATOM 671 O O . PRO A 1 90 ? 5.963 -2.721 -9.960 1.00 79.81 90 PRO A O 1
ATOM 674 N N . LEU A 1 91 ? 5.867 -3.316 -12.129 1.00 82.50 91 LEU A N 1
ATOM 675 C CA . LEU A 1 91 ? 4.432 -3.082 -12.271 1.00 82.50 91 LEU A CA 1
ATOM 676 C C . LEU A 1 91 ? 3.629 -4.083 -11.429 1.00 82.50 91 LEU A C 1
ATOM 678 O O . LEU A 1 91 ? 2.693 -3.689 -10.740 1.00 82.50 91 LEU A O 1
ATOM 682 N N . GLY A 1 92 ? 4.031 -5.358 -11.443 1.00 82.75 92 GLY A N 1
ATOM 683 C CA . GLY A 1 92 ? 3.347 -6.418 -10.702 1.00 82.75 92 GLY A CA 1
ATOM 684 C C . GLY A 1 92 ? 3.465 -6.259 -9.181 1.00 82.75 92 GLY A C 1
ATOM 685 O O . GLY A 1 92 ? 2.510 -6.532 -8.447 1.00 82.75 92 GLY A O 1
ATOM 686 N N . GLY A 1 93 ? 4.597 -5.736 -8.699 1.00 84.38 93 GLY A N 1
ATOM 687 C CA . GLY A 1 93 ? 4.770 -5.400 -7.285 1.00 84.38 93 GLY A CA 1
ATOM 688 C C . GLY A 1 93 ? 3.834 -4.271 -6.846 1.00 84.38 93 GLY A C 1
ATOM 689 O O . GLY A 1 93 ? 3.128 -4.387 -5.843 1.00 84.38 93 GLY A O 1
ATOM 690 N N . LEU A 1 94 ? 3.755 -3.211 -7.656 1.00 84.19 94 LEU A N 1
ATOM 691 C CA . LEU A 1 94 ? 2.849 -2.081 -7.446 1.00 84.19 94 LEU A CA 1
ATOM 692 C C . LEU A 1 94 ? 1.378 -2.495 -7.429 1.00 84.19 94 LEU A C 1
ATOM 694 O O . LEU A 1 94 ? 0.642 -2.099 -6.526 1.00 84.19 94 LEU A O 1
ATOM 698 N N . THR A 1 95 ? 0.949 -3.320 -8.385 1.00 84.56 95 THR A N 1
ATOM 699 C CA . THR A 1 95 ? -0.433 -3.815 -8.434 1.00 84.56 95 THR A CA 1
ATOM 700 C C . THR A 1 95 ? -0.765 -4.708 -7.244 1.00 84.56 95 THR A C 1
ATOM 702 O O . THR A 1 95 ? -1.877 -4.637 -6.726 1.00 84.56 95 THR A O 1
ATOM 705 N N . SER A 1 96 ? 0.195 -5.504 -6.764 1.00 86.44 96 SER A N 1
ATOM 706 C CA . SER A 1 96 ? 0.009 -6.351 -5.579 1.00 86.44 96 SER A CA 1
ATOM 707 C C . SER A 1 96 ? -0.207 -5.503 -4.325 1.00 86.44 96 SER A C 1
ATOM 709 O O . SER A 1 96 ? -1.163 -5.714 -3.580 1.00 86.44 96 SER A O 1
ATOM 711 N N . LEU A 1 97 ? 0.625 -4.478 -4.124 1.00 84.69 97 LEU A N 1
ATOM 712 C CA . LEU A 1 97 ? 0.474 -3.536 -3.012 1.00 84.69 97 LEU A CA 1
ATOM 713 C C . LEU A 1 97 ? -0.819 -2.718 -3.114 1.00 84.69 97 LEU A C 1
ATOM 715 O O . LEU A 1 97 ? -1.482 -2.480 -2.102 1.00 84.69 97 LEU A O 1
ATOM 719 N N . ALA A 1 98 ? -1.217 -2.324 -4.326 1.00 84.81 98 ALA A N 1
ATOM 720 C CA . ALA A 1 98 ? -2.505 -1.686 -4.571 1.00 84.81 98 ALA A CA 1
ATOM 721 C C . ALA A 1 98 ? -3.675 -2.598 -4.190 1.00 84.81 98 ALA A C 1
ATOM 723 O O . ALA A 1 98 ? -4.573 -2.148 -3.482 1.00 84.81 98 ALA A O 1
ATOM 724 N N . ALA A 1 99 ? -3.637 -3.880 -4.563 1.00 85.19 99 ALA A N 1
ATOM 725 C CA . ALA A 1 99 ? -4.662 -4.853 -4.191 1.00 85.19 99 ALA A CA 1
ATOM 726 C C . ALA A 1 99 ? -4.766 -5.027 -2.667 1.00 85.19 99 ALA A C 1
ATOM 728 O O . ALA A 1 99 ? -5.868 -4.987 -2.120 1.00 85.19 99 ALA A O 1
ATOM 729 N N . VAL A 1 100 ? -3.631 -5.132 -1.966 1.00 84.50 100 VAL A N 1
ATOM 730 C CA . VAL A 1 100 ? -3.596 -5.211 -0.493 1.00 84.50 100 VAL A CA 1
ATOM 731 C C . VAL A 1 100 ? -4.173 -3.944 0.146 1.00 84.50 100 VAL A C 1
ATOM 733 O O . VAL A 1 100 ? -4.969 -4.031 1.082 1.00 84.50 100 VAL A O 1
ATOM 736 N N . THR A 1 101 ? -3.826 -2.767 -0.381 1.00 84.44 101 THR A N 1
ATOM 737 C CA . THR A 1 101 ? -4.348 -1.475 0.098 1.00 84.44 101 THR A CA 1
ATOM 738 C C . THR A 1 101 ? -5.864 -1.396 -0.081 1.00 84.44 101 THR A C 1
ATOM 740 O O . THR A 1 101 ? -6.577 -1.006 0.845 1.00 84.44 101 THR A O 1
ATOM 743 N N . LEU A 1 102 ? -6.367 -1.806 -1.250 1.00 82.81 102 LEU A N 1
ATOM 744 C CA . LEU A 1 102 ? -7.794 -1.833 -1.564 1.00 82.81 102 LEU A CA 1
ATOM 745 C C . LEU A 1 102 ? -8.543 -2.784 -0.628 1.00 82.81 102 LEU A C 1
ATOM 747 O O . LEU A 1 102 ? -9.567 -2.414 -0.059 1.00 82.81 102 LEU A O 1
ATOM 751 N N . TYR A 1 103 ? -7.996 -3.981 -0.414 1.00 83.50 103 TYR A N 1
ATOM 752 C CA . TYR A 1 103 ? -8.556 -4.970 0.497 1.00 83.50 103 TYR A CA 1
ATOM 753 C C . TYR A 1 103 ? -8.631 -4.433 1.934 1.00 83.50 103 TYR A C 1
ATOM 755 O O . TYR A 1 103 ? -9.682 -4.503 2.572 1.00 83.50 103 TYR A O 1
ATOM 763 N N . GLY A 1 104 ? -7.557 -3.803 2.422 1.00 79.38 104 GLY A N 1
ATOM 764 C CA . GLY A 1 104 ? -7.540 -3.138 3.726 1.00 79.38 104 GLY A CA 1
ATOM 765 C C . GLY A 1 104 ? -8.574 -2.011 3.839 1.00 79.38 104 GLY A C 1
ATOM 766 O O . GLY A 1 104 ? -9.286 -1.928 4.840 1.00 79.38 104 GLY A O 1
ATOM 767 N N . ALA A 1 105 ? -8.718 -1.179 2.804 1.00 80.25 105 ALA A N 1
ATOM 768 C CA . ALA A 1 105 ? -9.707 -0.101 2.768 1.00 80.25 105 ALA A CA 1
ATOM 769 C C . ALA A 1 105 ? -11.155 -0.629 2.776 1.00 80.25 105 ALA A C 1
ATOM 771 O O . ALA A 1 105 ? -11.997 -0.111 3.512 1.00 80.25 105 ALA A O 1
ATOM 772 N N . VAL A 1 106 ? -11.440 -1.698 2.025 1.00 81.56 106 VAL A N 1
ATOM 773 C CA . VAL A 1 106 ? -12.752 -2.369 2.026 1.00 81.56 106 VAL A CA 1
ATOM 774 C C . VAL A 1 106 ? -13.061 -2.961 3.402 1.00 81.56 106 VAL A C 1
ATOM 776 O O . VAL A 1 106 ? -14.170 -2.791 3.907 1.00 81.56 106 VAL A O 1
ATOM 779 N N . LEU A 1 107 ? -12.082 -3.586 4.064 1.00 79.56 107 LEU A N 1
ATOM 780 C CA . LEU A 1 107 ? -12.260 -4.093 5.426 1.00 79.56 107 LEU A CA 1
ATOM 781 C C . LEU A 1 107 ? -12.504 -2.971 6.448 1.00 79.56 107 LEU A C 1
ATOM 783 O O . LEU A 1 107 ? -13.293 -3.162 7.373 1.00 79.56 107 LEU A O 1
ATOM 787 N N . GLN A 1 108 ? -11.886 -1.795 6.285 1.00 73.56 108 GLN A N 1
ATOM 788 C CA . GLN A 1 108 ? -12.190 -0.625 7.121 1.00 73.56 108 GLN A CA 1
ATOM 789 C C . GLN A 1 108 ? -13.638 -0.157 6.928 1.00 73.56 108 GLN A C 1
ATOM 791 O O . GLN A 1 108 ? -14.333 0.090 7.915 1.00 73.56 108 GLN A O 1
ATOM 796 N N . LEU A 1 109 ? -14.118 -0.101 5.681 1.00 73.56 109 LEU A N 1
ATOM 797 C CA . LEU A 1 109 ? -15.514 0.229 5.375 1.00 73.56 109 LEU A CA 1
ATOM 798 C C . LEU A 1 109 ? -16.487 -0.804 5.961 1.00 73.56 109 LEU A C 1
ATOM 800 O O . LEU A 1 109 ? -17.509 -0.422 6.523 1.00 73.56 109 LEU A O 1
ATOM 804 N N . ALA A 1 110 ? -16.152 -2.094 5.899 1.00 72.94 110 ALA A N 1
ATOM 805 C CA . ALA A 1 110 ? -16.975 -3.167 6.458 1.00 72.94 110 ALA A CA 1
ATOM 806 C C . ALA A 1 110 ? -17.012 -3.168 7.999 1.00 72.94 110 ALA A C 1
ATOM 808 O O . ALA A 1 110 ? -18.004 -3.591 8.591 1.00 72.94 110 ALA A O 1
ATOM 809 N N . ARG A 1 111 ? -15.954 -2.684 8.667 1.00 67.06 111 ARG A N 1
ATOM 810 C CA . ARG A 1 111 ? -15.875 -2.598 10.139 1.00 67.06 111 ARG A CA 1
ATOM 811 C C . ARG A 1 111 ? -16.472 -1.307 10.717 1.00 67.06 111 ARG A C 1
ATOM 813 O O . ARG A 1 111 ? -16.919 -1.319 11.863 1.00 67.06 111 ARG A O 1
ATOM 820 N N . GLY A 1 112 ? -16.558 -0.227 9.935 1.00 58.88 112 GLY A N 1
ATOM 821 C CA . GLY A 1 112 ? -17.166 1.056 10.331 1.00 58.88 112 GLY A CA 1
ATOM 822 C C . GLY A 1 112 ? -18.591 0.992 10.932 1.00 58.88 112 GLY A C 1
ATOM 823 O O . GLY A 1 112 ? -18.848 1.701 11.906 1.00 58.88 112 GLY A O 1
ATOM 824 N N . PRO A 1 113 ? -19.515 0.131 10.455 1.00 52.53 113 PRO A N 1
ATOM 825 C CA . PRO A 1 113 ? -20.860 -0.005 11.025 1.00 52.53 113 PRO A CA 1
ATOM 826 C C . PRO A 1 113 ? -20.903 -0.751 12.371 1.00 52.53 113 PRO A C 1
ATOM 828 O O . PRO A 1 113 ? -21.830 -0.560 13.159 1.00 52.53 113 PRO A O 1
ATOM 831 N N . VAL A 1 114 ? -19.918 -1.611 12.655 1.00 53.75 114 VAL A N 1
ATOM 832 C CA . VAL A 1 114 ? -19.961 -2.550 13.794 1.00 53.75 114 VAL A CA 1
ATOM 833 C C . VAL A 1 114 ? -19.652 -1.847 15.122 1.00 53.75 114 VAL A C 1
ATOM 835 O O . VAL A 1 114 ? -20.292 -2.126 16.138 1.00 53.75 114 VAL A O 1
ATOM 838 N N . GLN A 1 115 ? -18.751 -0.861 15.110 1.00 57.75 115 GLN A N 1
ATOM 839 C CA . GLN A 1 115 ? -18.355 -0.110 16.309 1.00 57.75 115 GLN A CA 1
ATOM 840 C C . GLN A 1 115 ? -19.504 0.745 16.884 1.00 57.75 115 GLN A C 1
ATOM 842 O O . GLN A 1 115 ? -19.587 0.961 18.095 1.00 57.75 115 GLN A O 1
ATOM 847 N N . HIS A 1 116 ? -20.416 1.219 16.023 1.00 50.28 116 HIS A N 1
ATOM 848 C CA . HIS A 1 116 ? -21.519 2.099 16.420 1.00 50.28 116 HIS A CA 1
ATOM 849 C C . HIS A 1 116 ? -22.607 1.357 17.218 1.00 50.28 116 HIS A C 1
ATOM 851 O O . HIS A 1 116 ? -23.223 1.950 18.105 1.00 50.28 116 HIS A O 1
ATOM 857 N N . ARG A 1 117 ? -22.809 0.050 16.970 1.00 52.69 117 ARG A N 1
ATOM 858 C CA . ARG A 1 117 ? -23.727 -0.796 17.763 1.00 52.69 117 ARG A CA 1
ATOM 859 C C . ARG A 1 117 ? -23.195 -1.096 19.164 1.00 52.69 117 ARG A C 1
ATOM 861 O O . ARG A 1 117 ? -23.976 -1.139 20.108 1.00 52.69 117 ARG A O 1
ATOM 868 N N . GLN A 1 118 ? -21.884 -1.280 19.319 1.00 57.16 118 GLN A N 1
ATOM 869 C CA . GLN A 1 118 ? -21.292 -1.625 20.617 1.00 57.16 118 GLN A CA 1
ATOM 870 C C . GLN A 1 118 ? -21.325 -0.459 21.613 1.00 57.16 118 GLN A C 1
ATOM 872 O O . GLN A 1 118 ? -21.585 -0.679 22.793 1.00 57.16 118 GLN A O 1
ATOM 877 N N . ARG A 1 119 ? -21.146 0.786 21.149 1.00 52.88 119 ARG A N 1
ATOM 878 C CA . ARG A 1 119 ? -21.280 1.975 22.012 1.00 52.88 119 ARG A CA 1
ATOM 879 C C . ARG A 1 119 ? -22.705 2.177 22.533 1.00 52.88 119 ARG A C 1
ATOM 881 O O . ARG A 1 119 ? -22.867 2.578 23.676 1.00 52.88 119 ARG A O 1
ATOM 888 N N . LEU A 1 120 ? -23.718 1.850 21.730 1.00 57.69 120 LEU A N 1
ATOM 889 C CA . LEU A 1 120 ? -25.122 1.951 22.142 1.00 57.69 120 LEU A CA 1
ATOM 890 C C . LEU A 1 120 ? -25.506 0.876 23.173 1.00 57.69 120 LEU A C 1
ATOM 892 O O . LEU A 1 120 ? -26.269 1.166 24.084 1.00 57.69 120 LEU A O 1
ATOM 896 N N . GLY A 1 121 ? -24.939 -0.333 23.079 1.00 54.97 121 GLY A N 1
ATOM 897 C CA . GLY A 1 121 ? -25.180 -1.404 24.057 1.00 54.97 121 GLY A CA 1
ATOM 898 C C . GLY A 1 121 ? -24.433 -1.243 25.389 1.00 54.97 121 GLY A C 1
ATOM 899 O O . GLY A 1 121 ? -24.864 -1.794 26.397 1.00 54.97 121 GLY A O 1
ATOM 900 N N . ALA A 1 122 ? -23.326 -0.493 25.410 1.00 56.31 122 ALA A N 1
ATOM 901 C CA . ALA A 1 122 ? -22.565 -0.214 26.630 1.00 56.31 122 ALA A CA 1
ATOM 902 C C . ALA A 1 122 ? -23.139 0.952 27.454 1.00 56.31 122 ALA A C 1
ATOM 904 O O . ALA A 1 122 ? -22.852 1.041 28.639 1.00 56.31 122 ALA A O 1
ATOM 905 N N . GLN A 1 123 ? -23.935 1.836 26.842 1.00 57.97 123 GLN A N 1
ATOM 906 C CA . GLN A 1 123 ? -24.524 3.003 27.514 1.00 57.97 123 GLN A CA 1
ATOM 907 C C . GLN A 1 123 ? -25.907 2.712 28.133 1.00 57.97 123 GLN A C 1
ATOM 909 O O . GLN A 1 123 ? -26.455 3.549 28.842 1.00 57.97 123 GLN A O 1
ATOM 914 N N . SER A 1 124 ? -26.480 1.535 27.863 1.00 58.50 124 SER A N 1
ATOM 915 C CA . SER A 1 124 ? -27.766 1.082 28.411 1.00 58.50 124 SER A CA 1
ATOM 916 C C . SER A 1 124 ? -27.627 0.139 29.617 1.00 58.50 124 SER A C 1
ATOM 918 O O . SER A 1 124 ? -28.593 -0.544 29.957 1.00 58.50 124 SER A O 1
ATOM 920 N N . ARG A 1 125 ? -26.433 0.032 30.210 1.00 51.44 125 ARG A N 1
ATOM 921 C CA . ARG A 1 125 ? -26.154 -0.702 31.453 1.00 51.44 125 ARG A CA 1
ATOM 922 C C . ARG A 1 125 ? -25.520 0.244 32.456 1.00 51.44 125 ARG A C 1
ATOM 924 O O . ARG A 1 125 ? -25.828 0.073 33.651 1.00 51.44 125 ARG A O 1
#